Protein AF-A0AA35SYG5-F1 (afdb_monomer_lite)

Secondary structure (DSSP, 8-state):
---TT--TTT---HHHHHHHHHHHHHHHTT--HHHHHHHHHHHH-GGG-SS----TTTHHHHHHHHHHHHHHHHHHHHHHHHHHT--GGG--HHHHHHHHHHH--

Organism: Geodia barretti (NCBI:txid519541)

Sequence (105 aa):
MVCQNQTLADSNARLARDLRERTYNMVRSGKSNNEIIEHMVERFGDFVLYRPPLKKTTVLLWFGPAIFLIIAVSTFWLYSHRTRRRPISDLSPVEREKAQRLLDE

Radius of gyration: 31.43 Å; chains: 1; 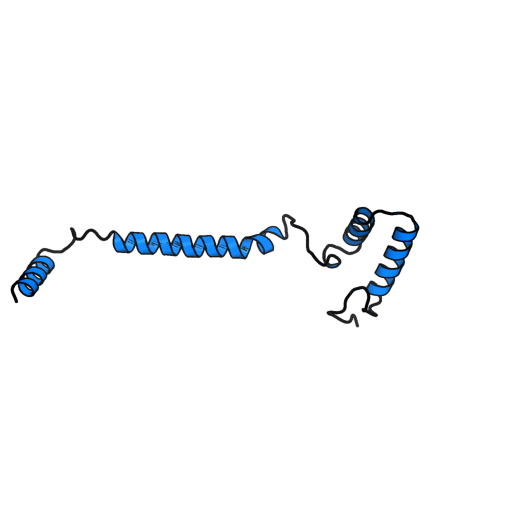bounding box: 56×27×89 Å

Structure (mmCIF, N/CA/C/O backbone):
data_AF-A0AA35SYG5-F1
#
_entry.id   AF-A0AA35SYG5-F1
#
loop_
_atom_site.group_PDB
_atom_site.id
_atom_site.type_symbol
_atom_site.label_atom_id
_atom_site.label_alt_id
_atom_site.label_comp_id
_atom_site.label_asym_id
_atom_site.label_entity_id
_atom_site.label_seq_id
_atom_site.pdbx_PDB_ins_code
_atom_site.Cartn_x
_atom_site.Cartn_y
_atom_site.Cartn_z
_atom_site.occupancy
_atom_site.B_iso_or_equiv
_atom_site.auth_seq_id
_atom_site.auth_comp_id
_atom_site.auth_asym_id
_atom_site.auth_atom_id
_atom_site.pdbx_PDB_model_num
ATOM 1 N N . MET A 1 1 ? -21.528 -16.842 8.821 1.00 50.31 1 MET A N 1
ATOM 2 C CA . MET A 1 1 ? -21.302 -16.353 7.447 1.00 50.31 1 MET A CA 1
ATOM 3 C C . MET A 1 1 ? -20.913 -14.887 7.540 1.00 50.31 1 MET A C 1
ATOM 5 O O . MET A 1 1 ? -21.682 -14.108 8.084 1.00 50.31 1 MET A O 1
ATOM 9 N N . VAL A 1 2 ? -19.684 -14.540 7.163 1.00 55.59 2 VAL A N 1
ATOM 10 C CA . VAL A 1 2 ? -19.197 -13.151 7.143 1.00 55.59 2 VAL A CA 1
ATOM 11 C C . VAL A 1 2 ? -19.582 -12.592 5.777 1.00 55.59 2 VAL A C 1
ATOM 13 O O . VAL A 1 2 ? -19.158 -13.160 4.774 1.00 55.59 2 VAL A O 1
ATOM 16 N N . CYS A 1 3 ? -20.416 -11.551 5.712 1.00 60.50 3 CYS A N 1
ATOM 17 C CA . CYS A 1 3 ? -20.672 -10.872 4.442 1.00 60.50 3 CYS A CA 1
ATOM 18 C C . CYS A 1 3 ? -19.354 -10.261 3.961 1.00 60.50 3 CYS A C 1
ATOM 20 O O . CYS A 1 3 ? -18.827 -9.343 4.590 1.00 60.50 3 CYS A O 1
ATOM 22 N N . GLN A 1 4 ? -18.798 -10.817 2.885 1.00 55.84 4 GLN A N 1
ATOM 23 C CA . GLN A 1 4 ? -17.612 -10.277 2.240 1.00 55.84 4 GLN A CA 1
ATOM 24 C C . GLN A 1 4 ? -18.024 -9.037 1.437 1.00 55.84 4 GLN A C 1
ATOM 26 O O . GLN A 1 4 ? -19.047 -9.060 0.758 1.00 55.84 4 GLN A O 1
ATOM 31 N N . ASN A 1 5 ? -17.223 -7.970 1.513 1.00 64.56 5 ASN A N 1
ATOM 32 C CA . ASN A 1 5 ? -17.372 -6.729 0.737 1.00 64.56 5 ASN A CA 1
ATOM 33 C C . ASN A 1 5 ? -18.396 -5.676 1.230 1.00 64.56 5 ASN A C 1
ATOM 35 O O . ASN A 1 5 ? -18.935 -4.916 0.430 1.00 64.56 5 ASN A O 1
ATOM 39 N N . GLN A 1 6 ? -18.637 -5.576 2.542 1.00 67.06 6 GLN A N 1
ATOM 40 C CA . GLN A 1 6 ? -19.371 -4.449 3.149 1.00 67.06 6 GLN A CA 1
ATOM 41 C C . GLN A 1 6 ? -18.432 -3.556 3.968 1.00 67.06 6 GLN A C 1
ATOM 43 O O . GLN A 1 6 ? -17.447 -4.036 4.533 1.00 67.06 6 GLN A O 1
ATOM 48 N N . THR A 1 7 ? -18.735 -2.256 4.050 1.00 68.19 7 THR A N 1
ATOM 49 C CA . THR A 1 7 ? -17.958 -1.326 4.886 1.00 68.19 7 THR A CA 1
ATOM 50 C C . THR A 1 7 ? -18.114 -1.672 6.368 1.00 68.19 7 THR A C 1
ATOM 52 O O . THR A 1 7 ? -19.108 -2.273 6.777 1.00 68.19 7 THR A O 1
ATOM 55 N N . LEU A 1 8 ? -17.158 -1.253 7.201 1.00 63.94 8 LEU A N 1
ATOM 56 C CA . LEU A 1 8 ? -17.222 -1.488 8.647 1.00 63.94 8 LEU A CA 1
ATOM 57 C C . LEU A 1 8 ? -18.489 -0.892 9.294 1.00 63.94 8 LEU A C 1
ATOM 59 O O . LEU A 1 8 ? -18.996 -1.434 10.275 1.00 63.94 8 LEU A O 1
ATOM 63 N N . ALA A 1 9 ? -19.000 0.208 8.736 1.00 66.62 9 ALA A N 1
ATOM 64 C CA . ALA A 1 9 ? -20.210 0.871 9.209 1.00 66.62 9 ALA A CA 1
ATOM 65 C C . ALA A 1 9 ? -21.491 0.089 8.865 1.00 66.62 9 ALA A C 1
ATOM 67 O O . ALA A 1 9 ? -22.417 0.068 9.673 1.00 66.62 9 ALA A O 1
ATOM 68 N N . ASP A 1 10 ? -21.516 -0.564 7.702 1.00 69.56 10 ASP A N 1
ATOM 69 C CA . ASP A 1 10 ? -22.712 -1.196 7.127 1.00 69.56 10 ASP A CA 1
ATOM 70 C C . ASP A 1 10 ? -22.758 -2.721 7.349 1.00 69.56 10 ASP A C 1
ATOM 72 O O . ASP A 1 10 ? -23.810 -3.355 7.294 1.00 69.56 10 ASP A O 1
ATOM 76 N N . SER A 1 11 ? -21.614 -3.344 7.650 1.00 73.75 11 SER A N 1
ATOM 77 C CA . SER A 1 11 ? -21.548 -4.792 7.823 1.00 73.75 11 SER A CA 1
ATOM 78 C C . SER A 1 11 ? -22.188 -5.265 9.131 1.00 73.75 11 SER A C 1
ATOM 80 O O . SER A 1 11 ? -21.806 -4.867 10.238 1.00 73.75 11 SER A O 1
ATOM 82 N N . ASN A 1 12 ? -23.116 -6.218 9.002 1.00 72.00 12 ASN A N 1
ATOM 83 C CA . ASN A 1 12 ? -23.713 -6.957 10.121 1.00 72.00 12 ASN A CA 1
ATOM 84 C C . ASN A 1 12 ? -22.861 -8.150 10.588 1.00 72.00 12 ASN A C 1
ATOM 86 O O . ASN A 1 12 ? -23.304 -8.953 11.413 1.00 72.00 12 ASN A O 1
ATOM 90 N N . ALA A 1 13 ? -21.630 -8.285 10.088 1.00 78.50 13 ALA A N 1
ATOM 91 C CA . ALA A 1 13 ? -20.696 -9.278 10.595 1.00 78.50 13 ALA A CA 1
ATOM 92 C C . ALA A 1 13 ? -20.441 -9.069 12.099 1.00 78.50 13 ALA A C 1
ATOM 94 O O . ALA A 1 13 ? -20.274 -7.940 12.562 1.00 78.50 13 ALA A O 1
ATOM 95 N N . ARG A 1 14 ? -20.343 -10.168 12.861 1.00 78.25 14 ARG A N 1
ATOM 96 C CA . ARG A 1 14 ? -20.005 -10.132 14.297 1.00 78.25 14 ARG A CA 1
ATOM 97 C C . ARG A 1 14 ? -18.736 -9.309 14.555 1.00 78.25 14 ARG A C 1
ATOM 99 O O . ARG A 1 14 ? -18.738 -8.446 15.420 1.00 78.25 14 ARG A O 1
ATOM 106 N N . LEU A 1 15 ? -17.721 -9.493 13.710 1.00 78.19 15 LEU A N 1
ATOM 107 C CA . LEU A 1 15 ? -16.470 -8.734 13.760 1.00 78.19 15 LEU A CA 1
ATOM 108 C C . LEU A 1 15 ? -16.683 -7.218 13.597 1.00 78.19 15 LEU A C 1
ATOM 110 O O . LEU A 1 15 ? -16.095 -6.433 14.329 1.00 78.19 15 LEU A O 1
ATOM 114 N N . ALA A 1 16 ? -17.549 -6.790 12.674 1.00 81.81 16 ALA A N 1
ATOM 115 C CA . ALA A 1 16 ? -17.816 -5.371 12.440 1.00 81.81 16 ALA A CA 1
ATOM 116 C C . ALA A 1 16 ? -18.569 -4.709 13.605 1.00 81.81 16 ALA A C 1
ATOM 118 O O . ALA A 1 16 ? -18.387 -3.520 13.866 1.00 81.81 16 ALA A O 1
ATOM 119 N N . ARG A 1 17 ? -19.407 -5.466 14.325 1.00 82.81 17 ARG A N 1
ATOM 120 C CA . ARG A 1 17 ? -20.063 -4.987 15.551 1.00 82.81 17 ARG A CA 1
ATOM 121 C C . ARG A 1 17 ? -19.052 -4.789 16.681 1.00 82.81 17 ARG A C 1
ATOM 123 O O . ARG A 1 17 ? -19.012 -3.702 17.250 1.00 82.81 17 ARG A O 1
ATOM 130 N N . ASP A 1 18 ? -18.200 -5.784 16.922 1.00 83.44 18 ASP A N 1
ATOM 131 C CA . ASP A 1 18 ? -17.176 -5.733 17.975 1.00 83.44 18 ASP A CA 1
ATOM 132 C C . ASP A 1 18 ? -16.183 -4.577 17.737 1.00 83.44 18 ASP A C 1
ATOM 134 O O . ASP A 1 18 ? -15.848 -3.821 18.652 1.00 83.44 18 ASP A O 1
ATOM 138 N N . LEU A 1 19 ? -15.764 -4.374 16.481 1.00 84.88 19 LEU A N 1
ATOM 139 C CA . LEU A 1 19 ? -14.884 -3.270 16.084 1.00 84.88 19 LEU A CA 1
ATOM 140 C C . LEU A 1 19 ? -15.525 -1.891 16.314 1.00 84.88 19 LEU A C 1
ATOM 142 O O . LEU A 1 19 ? -14.855 -0.978 16.805 1.00 84.88 19 LEU A O 1
ATOM 146 N N . ARG A 1 20 ? -16.817 -1.727 15.992 1.00 88.19 20 ARG A N 1
ATOM 147 C CA . ARG A 1 20 ? -17.553 -0.468 16.210 1.00 88.19 20 ARG A CA 1
ATOM 148 C C . ARG A 1 20 ? -17.689 -0.137 17.691 1.00 88.19 20 ARG A C 1
ATOM 150 O O . ARG A 1 20 ? -17.394 0.989 18.083 1.00 88.19 20 ARG A O 1
ATOM 157 N N . GLU A 1 21 ? -18.082 -1.108 18.510 1.00 89.06 21 GLU A N 1
ATOM 158 C CA . GLU A 1 21 ? -18.224 -0.920 19.956 1.00 89.06 21 GLU A CA 1
ATOM 159 C C . GLU A 1 21 ? -16.881 -0.559 20.605 1.00 89.06 21 GLU A C 1
ATOM 161 O O . GLU A 1 21 ? -16.784 0.389 21.389 1.00 89.06 21 GLU A O 1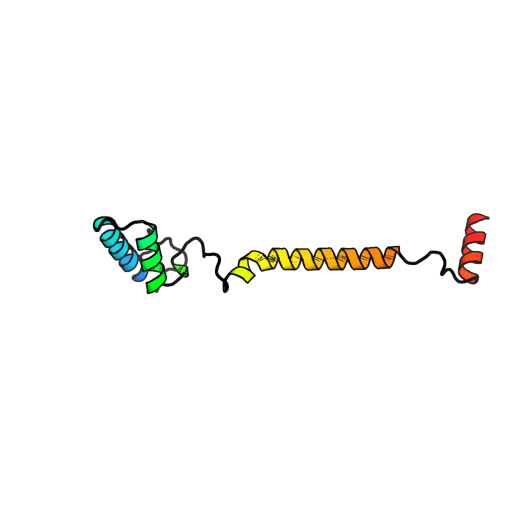
ATOM 166 N N . ARG A 1 22 ? -15.802 -1.246 20.212 1.00 87.25 22 ARG A N 1
ATOM 167 C CA . ARG A 1 22 ? -14.460 -0.952 20.718 1.00 87.25 22 ARG A CA 1
ATOM 168 C C . ARG A 1 22 ? -13.969 0.433 20.293 1.00 87.25 22 ARG A C 1
ATOM 170 O O . ARG A 1 22 ? -13.427 1.159 21.124 1.00 87.25 22 ARG A O 1
ATOM 177 N N . THR A 1 23 ? -14.189 0.812 19.036 1.00 90.06 23 THR A N 1
ATOM 178 C CA . THR A 1 23 ? -13.844 2.146 18.517 1.00 90.06 23 THR A CA 1
ATOM 179 C C . THR A 1 23 ? -14.601 3.234 19.274 1.00 90.06 23 THR A C 1
ATOM 181 O O . THR A 1 23 ? -13.988 4.186 19.749 1.00 90.06 23 THR A O 1
ATOM 184 N N . TYR A 1 24 ? -15.912 3.058 19.466 1.00 92.06 24 TYR A N 1
ATOM 185 C CA . TYR A 1 24 ? -16.755 3.986 20.219 1.00 92.06 24 TYR A CA 1
ATOM 186 C C . TYR A 1 24 ? -16.244 4.205 21.649 1.00 92.06 24 TYR A C 1
ATOM 188 O O . TYR A 1 24 ? -16.097 5.346 22.090 1.00 92.06 24 TYR A O 1
ATOM 196 N N . ASN A 1 25 ? -15.897 3.125 22.353 1.00 92.94 25 ASN A N 1
ATOM 197 C CA . ASN A 1 25 ? -15.357 3.207 23.710 1.00 92.94 25 ASN A CA 1
ATOM 198 C C . ASN A 1 25 ? -14.028 3.977 23.765 1.00 92.94 25 ASN A C 1
ATOM 200 O O . ASN A 1 25 ? -13.823 4.779 24.675 1.00 92.94 25 ASN A O 1
ATOM 204 N N . MET A 1 26 ? -13.144 3.787 22.781 1.00 91.56 26 MET A N 1
ATOM 205 C CA . MET A 1 26 ? -11.866 4.503 22.732 1.00 91.56 26 MET A CA 1
ATOM 206 C C . MET A 1 26 ? -12.037 5.989 22.406 1.00 91.56 26 MET A C 1
ATOM 208 O O . MET A 1 26 ? -11.423 6.827 23.069 1.00 91.56 26 MET A O 1
ATOM 212 N N . VAL A 1 27 ? -12.919 6.329 21.461 1.00 93.50 27 VAL A N 1
ATOM 213 C CA . VAL A 1 27 ? -13.267 7.728 21.160 1.00 93.50 27 VAL A CA 1
ATOM 214 C C . VAL A 1 27 ? -13.822 8.413 22.407 1.00 93.50 27 VAL A C 1
ATOM 216 O O . VAL A 1 27 ? -13.369 9.494 22.775 1.00 93.50 27 VAL A O 1
ATOM 219 N N . ARG A 1 28 ? -14.743 7.756 23.124 1.00 94.25 28 ARG A N 1
ATOM 220 C CA . ARG A 1 28 ? -15.305 8.278 24.378 1.00 94.25 28 ARG A CA 1
ATOM 221 C C . ARG A 1 28 ? -14.255 8.437 25.482 1.00 94.25 28 ARG A C 1
ATOM 223 O O . ARG A 1 28 ? -14.385 9.332 26.308 1.00 94.25 28 ARG A O 1
ATOM 230 N N . SER A 1 29 ? -13.214 7.605 25.488 1.00 94.00 29 SER A N 1
ATOM 231 C CA . SER A 1 29 ? -12.076 7.736 26.408 1.00 94.00 29 SER A CA 1
ATOM 232 C C . SER A 1 29 ? -11.069 8.833 26.023 1.00 94.00 29 SER A C 1
ATOM 234 O O . SER A 1 29 ? -10.061 8.986 26.704 1.00 94.00 29 SER A O 1
ATOM 236 N N . GLY A 1 30 ? -11.321 9.591 24.948 1.00 94.31 30 GLY A N 1
ATOM 237 C CA . GLY A 1 30 ? -10.460 10.692 24.506 1.00 94.31 30 GLY A CA 1
ATOM 238 C C . GLY A 1 30 ? -9.202 10.252 23.753 1.00 94.31 30 GLY A C 1
ATOM 239 O O . GLY A 1 30 ? -8.253 11.026 23.656 1.00 94.31 30 GLY A O 1
ATOM 240 N N . LYS A 1 31 ? -9.167 9.017 23.233 1.00 94.00 31 LYS A N 1
ATOM 241 C CA . LYS A 1 31 ? -8.027 8.510 22.456 1.00 94.00 31 LYS A CA 1
ATOM 242 C C . LYS A 1 31 ? -7.922 9.207 21.103 1.00 94.00 31 LYS A C 1
ATOM 244 O O . LYS A 1 31 ? -8.932 9.497 20.463 1.00 94.00 31 LYS A O 1
ATOM 249 N N . SER A 1 32 ? -6.693 9.437 20.652 1.00 94.88 32 SER A N 1
ATOM 250 C CA . SER A 1 32 ? -6.430 10.006 19.331 1.00 94.88 32 SER A CA 1
ATOM 251 C C . SER A 1 32 ? -6.713 8.999 18.210 1.00 94.88 32 SER A C 1
ATOM 253 O O . SER A 1 32 ? -6.664 7.784 18.408 1.00 94.88 32 SER A O 1
ATOM 255 N N . ASN A 1 33 ? -6.955 9.502 16.995 1.00 89.94 33 ASN A N 1
ATOM 256 C CA . ASN A 1 33 ? -7.205 8.653 15.825 1.00 89.94 33 ASN A CA 1
ATOM 257 C C . ASN A 1 33 ? -6.071 7.647 15.573 1.00 89.94 33 ASN A C 1
ATOM 259 O O . ASN A 1 33 ? -6.346 6.494 15.249 1.00 89.94 33 ASN A O 1
ATOM 263 N N . ASN A 1 34 ? -4.812 8.061 15.748 1.00 90.50 34 ASN A N 1
ATOM 264 C CA . ASN A 1 34 ? -3.661 7.183 15.534 1.00 90.50 34 ASN A CA 1
ATOM 265 C C . ASN A 1 34 ? -3.610 6.056 16.570 1.00 90.50 34 ASN A C 1
ATOM 267 O O . ASN A 1 34 ? -3.442 4.908 16.176 1.00 90.50 34 ASN A O 1
ATOM 271 N N . GLU A 1 35 ? -3.839 6.350 17.855 1.00 91.81 35 GLU A N 1
ATOM 272 C CA . GLU A 1 35 ? -3.889 5.319 18.904 1.00 91.81 35 GLU A CA 1
ATOM 273 C C . GLU A 1 35 ? -5.017 4.310 18.657 1.00 91.81 35 GLU A C 1
ATOM 275 O O . GLU A 1 35 ? -4.842 3.109 18.855 1.00 91.81 35 GLU A O 1
ATOM 280 N N . ILE A 1 36 ? -6.184 4.788 18.210 1.00 92.06 36 ILE A N 1
ATOM 281 C CA . ILE A 1 36 ? -7.323 3.926 17.880 1.00 92.06 36 ILE A CA 1
ATOM 282 C C . ILE A 1 36 ? -6.958 2.991 16.725 1.00 92.06 36 ILE A C 1
ATOM 284 O O . ILE A 1 36 ? -7.187 1.785 16.814 1.00 92.06 36 ILE A O 1
ATOM 288 N N . ILE A 1 37 ? -6.381 3.535 15.653 1.00 90.19 37 ILE A N 1
ATOM 289 C CA . ILE A 1 37 ? -5.982 2.760 14.477 1.00 90.19 37 ILE A CA 1
ATOM 290 C C . ILE A 1 37 ? -4.898 1.742 14.838 1.00 90.19 37 ILE A C 1
ATOM 292 O O . ILE A 1 37 ? -5.011 0.579 14.460 1.00 90.19 37 ILE A O 1
ATOM 296 N N . GLU A 1 38 ? -3.881 2.153 15.589 1.00 90.75 38 GLU A N 1
ATOM 297 C CA . GLU A 1 38 ? -2.787 1.284 16.015 1.00 90.75 38 GLU A CA 1
ATOM 298 C C . GLU A 1 38 ? -3.301 0.122 16.869 1.00 90.75 38 GLU A C 1
ATOM 300 O O . GLU A 1 38 ? -2.989 -1.029 16.577 1.00 90.75 38 GLU A O 1
ATOM 305 N N . HIS A 1 39 ? -4.194 0.392 17.829 1.00 90.50 39 HIS A N 1
ATOM 306 C CA . HIS A 1 39 ? -4.816 -0.653 18.645 1.00 90.50 39 HIS A CA 1
ATOM 307 C C . HIS A 1 39 ? -5.639 -1.644 17.808 1.00 90.50 39 HIS A C 1
ATOM 309 O O . HIS A 1 39 ? -5.651 -2.850 18.073 1.00 90.50 39 HIS A O 1
ATOM 315 N N . MET A 1 40 ? -6.332 -1.151 16.778 1.00 88.75 40 MET A N 1
ATOM 316 C CA . MET A 1 40 ? -7.096 -2.001 15.865 1.00 88.75 40 MET A CA 1
ATOM 317 C C . MET A 1 40 ? -6.177 -2.865 15.000 1.00 88.75 40 MET A C 1
ATOM 319 O O . MET A 1 40 ? -6.431 -4.056 14.846 1.00 88.75 40 MET A O 1
ATOM 323 N N . VAL A 1 41 ? -5.090 -2.300 14.480 1.00 90.19 41 VAL A N 1
ATOM 324 C CA . VAL A 1 41 ? -4.100 -3.024 13.672 1.00 90.19 41 VAL A CA 1
ATOM 325 C C . VAL A 1 41 ? -3.341 -4.054 14.507 1.00 90.19 41 VAL A C 1
ATOM 327 O O . VAL A 1 41 ? -3.098 -5.159 14.034 1.00 90.19 41 VAL A O 1
ATOM 330 N N . GLU A 1 42 ? -3.001 -3.741 15.755 1.00 89.56 42 GLU A N 1
ATOM 331 C CA . GLU A 1 42 ? -2.305 -4.663 16.656 1.00 89.56 42 GLU A CA 1
ATOM 332 C C . GLU A 1 42 ? -3.152 -5.910 16.950 1.00 89.56 42 GLU A C 1
ATOM 334 O O . GLU A 1 42 ? -2.649 -7.034 16.938 1.00 89.56 42 GLU A O 1
ATOM 339 N N . ARG A 1 43 ? -4.459 -5.727 17.186 1.00 86.88 43 ARG A N 1
ATOM 340 C CA . ARG A 1 43 ? -5.354 -6.823 17.579 1.00 86.88 43 ARG A CA 1
ATOM 341 C C . ARG A 1 43 ? -5.956 -7.575 16.396 1.00 86.88 43 ARG A C 1
ATOM 343 O O . ARG A 1 43 ? -6.180 -8.781 16.497 1.00 86.88 43 ARG A O 1
ATOM 350 N N . PHE A 1 44 ? -6.255 -6.867 15.312 1.00 85.19 44 PHE A N 1
ATOM 351 C CA . PHE A 1 44 ? -6.983 -7.399 14.164 1.00 85.19 44 PHE A CA 1
ATOM 352 C C . PHE A 1 44 ? -6.147 -7.431 12.885 1.00 85.19 44 PHE A C 1
ATOM 354 O O . PHE A 1 44 ? -6.598 -8.010 11.917 1.00 85.19 44 PHE A O 1
ATOM 361 N N . GLY A 1 45 ? -4.928 -6.899 12.853 1.00 86.94 45 GLY A N 1
ATOM 362 C CA . GLY A 1 45 ? -4.054 -6.928 11.679 1.00 86.94 45 GLY A CA 1
ATOM 363 C C . GLY A 1 45 ? -4.330 -5.817 10.664 1.00 86.94 45 GLY A C 1
ATOM 364 O O . GLY A 1 45 ? -5.280 -5.048 10.772 1.00 86.94 45 GLY A O 1
ATOM 365 N N . ASP A 1 46 ? -3.486 -5.739 9.633 1.00 84.19 46 ASP A N 1
ATOM 366 C CA . ASP A 1 46 ? -3.495 -4.634 8.660 1.00 84.19 46 ASP A CA 1
ATOM 367 C C . ASP A 1 46 ? -4.733 -4.597 7.751 1.00 84.19 46 ASP A C 1
ATOM 369 O O . ASP A 1 46 ? -5.002 -3.569 7.136 1.00 84.19 46 ASP A O 1
ATOM 373 N N . PHE A 1 47 ? -5.504 -5.685 7.656 1.0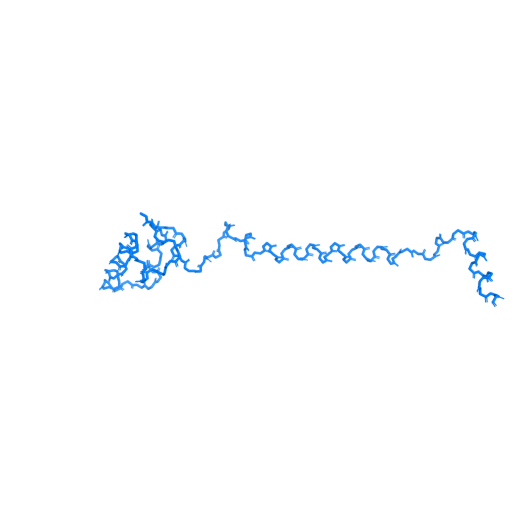0 81.00 47 PHE A N 1
ATOM 374 C CA . PHE A 1 47 ? -6.674 -5.756 6.770 1.00 81.00 47 PHE A CA 1
ATOM 375 C C . PHE A 1 47 ? -7.839 -4.869 7.223 1.00 81.00 47 PHE A C 1
ATOM 377 O O . PHE A 1 47 ? -8.768 -4.637 6.453 1.00 81.00 47 PHE A O 1
ATOM 384 N N . VAL A 1 48 ? -7.808 -4.376 8.465 1.00 83.62 48 VAL A N 1
ATOM 385 C CA . VAL A 1 48 ? -8.784 -3.389 8.951 1.00 83.62 48 VAL A CA 1
ATOM 386 C C . VAL A 1 48 ? -8.555 -2.008 8.339 1.00 83.62 48 VAL A C 1
ATOM 388 O O . VAL A 1 48 ? -9.460 -1.174 8.334 1.00 83.62 48 VAL A O 1
ATOM 391 N N . LEU A 1 49 ? -7.350 -1.754 7.821 1.00 84.88 49 LEU A N 1
ATOM 392 C CA . LEU A 1 49 ? -7.012 -0.502 7.167 1.00 84.88 49 LEU A CA 1
ATOM 393 C C . LEU A 1 49 ? -7.537 -0.505 5.737 1.00 84.88 49 LEU A C 1
ATOM 395 O O . LEU A 1 49 ? -7.197 -1.366 4.931 1.00 84.88 49 LEU A O 1
ATOM 399 N N . TYR A 1 50 ? -8.282 0.543 5.388 1.00 83.69 50 TYR A N 1
ATOM 400 C CA . TYR A 1 50 ? -8.671 0.784 3.999 1.00 83.69 50 TYR A CA 1
ATOM 401 C C . TYR A 1 50 ? -7.451 1.013 3.089 1.00 83.69 50 TYR A C 1
ATOM 403 O O . TYR A 1 50 ? -7.447 0.615 1.927 1.00 83.69 50 TYR A O 1
ATOM 411 N N . ARG A 1 51 ? -6.403 1.659 3.619 1.00 83.69 51 ARG A N 1
ATOM 412 C CA . ARG A 1 51 ? -5.134 1.883 2.918 1.00 83.69 51 ARG A CA 1
ATOM 413 C C . ARG A 1 51 ? -4.029 1.085 3.606 1.00 83.69 51 ARG A C 1
ATOM 415 O O . ARG A 1 51 ? -3.625 1.479 4.702 1.00 83.69 51 ARG A O 1
ATOM 422 N N . PRO A 1 52 ? -3.532 -0.005 2.998 1.00 85.25 52 PRO A N 1
ATOM 423 C CA . PRO A 1 52 ? -2.450 -0.770 3.591 1.00 85.25 52 PRO A CA 1
ATOM 424 C C . PRO A 1 52 ? -1.184 0.097 3.676 1.00 85.25 52 PRO A C 1
ATOM 426 O O . PRO A 1 52 ? -0.869 0.824 2.734 1.00 85.25 52 PRO A O 1
ATOM 429 N N . PRO A 1 53 ? -0.443 0.049 4.788 1.00 87.12 53 PRO A N 1
ATOM 430 C CA . PRO A 1 53 ? 0.755 0.857 4.960 1.00 87.12 53 PRO A CA 1
ATOM 431 C C . PRO A 1 53 ? 1.905 0.358 4.073 1.00 87.12 53 PRO A C 1
ATOM 433 O O . PRO A 1 53 ? 1.969 -0.817 3.688 1.00 87.12 53 PRO A O 1
ATOM 436 N N . LEU A 1 54 ? 2.860 1.249 3.792 1.00 89.75 54 LEU A N 1
ATOM 437 C CA . LEU A 1 54 ? 4.150 0.882 3.208 1.00 89.75 54 LEU A CA 1
ATOM 438 C C . LEU A 1 54 ? 4.986 0.145 4.263 1.00 89.75 54 LEU A C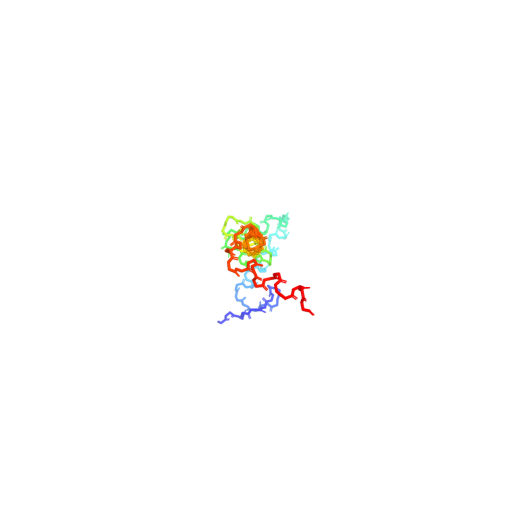 1
ATOM 440 O O . LEU A 1 54 ? 5.560 0.751 5.163 1.00 89.75 54 LEU A O 1
ATOM 444 N N . LYS A 1 55 ? 5.041 -1.182 4.152 1.00 88.88 55 LYS A N 1
ATOM 445 C CA . LYS A 1 55 ? 5.841 -2.084 4.989 1.00 88.88 55 LYS A CA 1
ATOM 446 C C . LYS A 1 55 ? 6.792 -2.878 4.101 1.00 88.88 55 LYS A C 1
ATOM 448 O O . LYS A 1 55 ? 6.556 -3.026 2.906 1.00 88.88 55 LYS A O 1
ATOM 453 N N . LYS A 1 56 ? 7.841 -3.471 4.681 1.00 90.50 56 LYS A N 1
ATOM 454 C CA . LYS A 1 56 ? 8.779 -4.343 3.941 1.00 90.50 56 LYS A CA 1
ATOM 455 C C . LYS A 1 56 ? 8.062 -5.483 3.201 1.00 90.50 56 LYS A C 1
ATOM 457 O O . LYS A 1 56 ? 8.468 -5.850 2.107 1.00 90.50 56 LYS A O 1
ATOM 462 N N . THR A 1 57 ? 6.976 -5.995 3.780 1.00 88.69 57 THR A N 1
ATOM 463 C CA . THR A 1 57 ? 6.134 -7.052 3.203 1.00 88.69 57 THR A CA 1
ATOM 464 C C . THR A 1 57 ? 5.267 -6.567 2.043 1.00 88.69 57 THR A C 1
ATOM 466 O O . THR A 1 57 ? 5.025 -7.329 1.113 1.00 88.69 57 THR A O 1
ATOM 469 N N . THR A 1 58 ? 4.813 -5.310 2.063 1.00 92.19 58 THR A N 1
ATOM 470 C CA . THR A 1 58 ? 3.949 -4.742 1.017 1.00 92.19 58 THR A CA 1
ATOM 471 C C . THR A 1 58 ? 4.734 -3.995 -0.057 1.00 92.19 58 THR A C 1
ATOM 473 O O . THR A 1 58 ? 4.204 -3.784 -1.140 1.00 92.19 58 THR A O 1
ATOM 476 N N . VAL A 1 59 ? 5.999 -3.631 0.179 1.00 94.38 59 VAL A N 1
ATOM 477 C CA . VAL A 1 59 ? 6.845 -2.867 -0.760 1.00 94.38 59 VAL A CA 1
ATOM 478 C C . VAL A 1 59 ? 6.864 -3.465 -2.166 1.00 94.38 59 VAL A C 1
ATOM 480 O O . VAL A 1 59 ? 6.756 -2.722 -3.139 1.00 94.38 59 VAL A O 1
ATOM 483 N N . LEU A 1 60 ? 6.935 -4.793 -2.291 1.00 94.88 60 LEU A N 1
ATOM 484 C CA . LEU A 1 60 ? 6.914 -5.447 -3.600 1.00 94.88 60 LEU A CA 1
ATOM 485 C C . LEU A 1 60 ? 5.594 -5.201 -4.345 1.00 94.88 60 LEU A C 1
ATOM 487 O O . LEU A 1 60 ? 5.611 -5.008 -5.554 1.00 94.88 60 LEU A O 1
ATOM 491 N N . LEU A 1 61 ? 4.464 -5.157 -3.636 1.00 93.38 61 LEU A N 1
ATOM 492 C CA . LEU A 1 61 ? 3.160 -4.853 -4.228 1.00 93.38 61 LEU A CA 1
ATOM 493 C C . LEU A 1 61 ? 3.091 -3.400 -4.721 1.00 93.38 61 LEU A C 1
ATOM 495 O O . LEU A 1 61 ? 2.511 -3.133 -5.768 1.00 93.38 61 LEU A O 1
ATOM 499 N N . TRP A 1 62 ? 3.712 -2.472 -3.989 1.00 94.56 62 TRP A N 1
ATOM 500 C CA . TRP A 1 62 ? 3.718 -1.047 -4.328 1.00 94.56 62 TRP A CA 1
ATOM 501 C C . TRP A 1 62 ? 4.660 -0.706 -5.488 1.00 94.56 62 TRP A C 1
ATOM 503 O O . TRP A 1 62 ? 4.297 0.077 -6.361 1.00 94.56 62 TRP A O 1
ATOM 513 N N . PHE A 1 63 ? 5.859 -1.295 -5.519 1.00 96.69 63 PHE A N 1
ATOM 514 C CA . PHE A 1 63 ? 6.891 -0.964 -6.511 1.00 96.69 63 PHE A CA 1
ATOM 515 C C . PHE A 1 63 ? 7.039 -1.996 -7.632 1.00 96.69 63 PHE A C 1
ATOM 517 O O . PHE A 1 63 ? 7.652 -1.694 -8.653 1.00 96.69 63 PHE A O 1
ATOM 524 N N . GLY A 1 64 ? 6.464 -3.191 -7.484 1.00 96.62 64 GLY A N 1
ATOM 525 C CA . GLY A 1 64 ? 6.542 -4.278 -8.462 1.00 96.62 64 GLY A CA 1
ATOM 526 C C . GLY A 1 64 ? 6.161 -3.858 -9.885 1.00 96.62 64 GLY A C 1
ATOM 527 O O . GLY A 1 64 ? 6.965 -4.081 -10.792 1.00 96.62 64 GLY A O 1
ATOM 528 N N . PRO A 1 65 ? 5.012 -3.185 -10.106 1.00 96.94 65 PRO A N 1
ATOM 529 C CA . PRO A 1 65 ? 4.623 -2.722 -11.439 1.00 96.94 65 PRO A CA 1
ATOM 530 C C . PRO A 1 65 ? 5.633 -1.753 -12.067 1.00 96.94 65 PRO A C 1
ATOM 532 O O . PRO A 1 65 ? 5.971 -1.882 -13.242 1.00 96.94 65 PRO A O 1
ATOM 535 N N . ALA A 1 66 ? 6.161 -0.809 -11.282 1.00 97.69 66 ALA A N 1
ATOM 536 C CA . ALA A 1 66 ? 7.137 0.167 -11.761 1.00 97.69 66 ALA A CA 1
ATOM 537 C C . ALA A 1 66 ? 8.488 -0.489 -12.088 1.00 97.69 66 ALA A C 1
ATO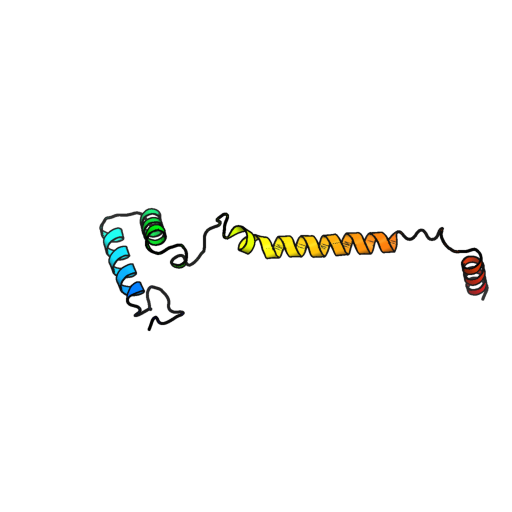M 539 O O . ALA A 1 66 ? 9.057 -0.230 -13.146 1.00 97.69 66 ALA A O 1
ATOM 540 N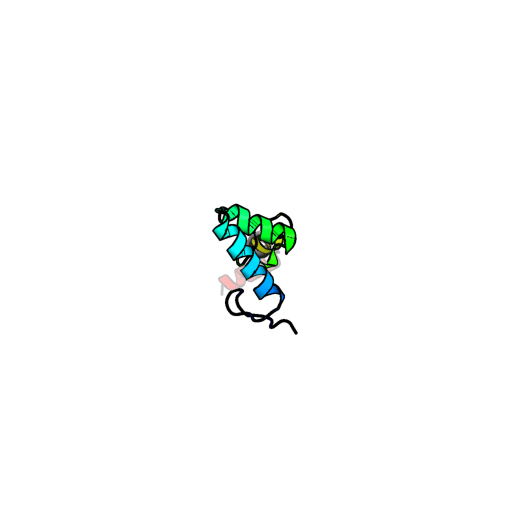 N . ILE A 1 67 ? 8.974 -1.380 -11.218 1.00 97.56 67 ILE A N 1
ATOM 541 C CA . ILE A 1 67 ? 10.211 -2.145 -11.435 1.00 97.56 67 ILE A CA 1
ATOM 542 C C . ILE A 1 67 ? 10.093 -2.988 -12.708 1.00 97.56 67 ILE A C 1
ATOM 544 O O . ILE A 1 67 ? 10.995 -2.970 -13.545 1.00 97.56 67 ILE A O 1
ATOM 548 N N . PHE A 1 68 ? 8.968 -3.683 -12.888 1.00 97.94 68 PHE A N 1
ATOM 549 C CA . PHE A 1 68 ? 8.719 -4.493 -14.076 1.00 97.94 68 PHE A CA 1
ATOM 550 C C . PHE A 1 68 ? 8.731 -3.649 -15.358 1.00 97.94 68 PHE A C 1
ATOM 552 O O . PHE A 1 68 ? 9.380 -4.018 -16.337 1.00 97.94 68 PHE A O 1
ATOM 559 N N . LEU A 1 69 ? 8.085 -2.480 -15.334 1.00 98.06 69 LEU A N 1
ATOM 560 C CA . LEU A 1 69 ? 8.076 -1.553 -16.465 1.00 98.06 69 LEU A CA 1
ATOM 561 C C . LEU A 1 69 ? 9.485 -1.047 -16.798 1.00 98.06 69 LEU A C 1
ATOM 563 O O . LEU A 1 69 ? 9.870 -1.039 -17.967 1.00 98.06 69 LEU A O 1
ATOM 567 N N . ILE A 1 70 ? 10.282 -0.682 -15.790 1.00 98.12 70 ILE A N 1
ATOM 568 C CA . ILE A 1 70 ? 11.671 -0.241 -15.984 1.00 98.12 70 ILE A CA 1
ATOM 569 C C . ILE A 1 70 ? 12.504 -1.345 -16.642 1.00 98.12 70 ILE A C 1
ATOM 571 O O . ILE A 1 70 ? 13.256 -1.067 -17.577 1.00 98.12 70 ILE A O 1
ATOM 575 N N . ILE A 1 71 ? 12.353 -2.597 -16.200 1.00 97.94 71 ILE A N 1
ATOM 576 C CA . ILE A 1 71 ? 13.053 -3.745 -16.790 1.00 97.94 71 ILE A CA 1
ATOM 577 C C . ILE A 1 71 ? 12.640 -3.928 -18.257 1.00 97.94 71 ILE A C 1
ATOM 579 O O . ILE A 1 71 ? 13.504 -4.071 -19.127 1.00 97.94 71 ILE A O 1
ATOM 583 N N . ALA A 1 72 ? 11.341 -3.876 -18.555 1.00 97.75 72 ALA A N 1
ATOM 584 C CA . ALA A 1 72 ? 10.826 -4.028 -19.915 1.00 97.75 72 ALA A CA 1
ATOM 585 C C . ALA A 1 72 ? 11.352 -2.931 -20.859 1.00 97.75 72 ALA A C 1
ATOM 587 O O . ALA A 1 72 ? 11.869 -3.223 -21.936 1.00 97.75 72 ALA A O 1
ATOM 588 N N . VAL A 1 73 ? 11.297 -1.666 -20.433 1.00 97.62 73 VAL A N 1
ATOM 589 C CA . VAL A 1 73 ? 11.805 -0.536 -21.225 1.00 97.62 73 VAL A CA 1
ATOM 590 C C . VAL A 1 73 ? 13.320 -0.632 -21.413 1.00 97.62 73 VAL A C 1
ATOM 592 O O . VAL A 1 73 ? 13.812 -0.462 -22.528 1.00 97.62 73 VAL A O 1
ATOM 595 N N . SER A 1 74 ? 14.068 -0.952 -20.355 1.00 97.00 74 SER A N 1
ATOM 596 C CA . SER A 1 74 ? 15.533 -1.046 -20.417 1.00 97.00 74 SER A CA 1
ATOM 597 C C . SER A 1 74 ? 15.991 -2.161 -21.357 1.00 97.00 74 SER A C 1
ATOM 599 O O . SER A 1 74 ? 16.887 -1.957 -22.175 1.00 97.00 74 SER A O 1
ATOM 601 N N . THR A 1 75 ? 15.361 -3.335 -21.285 1.00 96.19 75 THR A N 1
ATOM 602 C CA . THR A 1 75 ? 15.685 -4.471 -22.163 1.00 96.19 75 THR A CA 1
ATOM 603 C C . THR A 1 75 ? 15.357 -4.169 -23.624 1.00 96.19 75 THR A C 1
ATOM 605 O O . THR A 1 75 ? 16.196 -4.404 -24.496 1.00 96.19 75 THR A O 1
ATOM 608 N N . PHE A 1 76 ? 14.196 -3.567 -23.897 1.00 95.75 76 PHE A N 1
ATOM 609 C CA . PHE A 1 76 ? 13.820 -3.114 -25.238 1.00 95.75 76 PHE A CA 1
ATOM 610 C C . PHE A 1 76 ? 14.805 -2.078 -25.805 1.00 95.75 76 PHE A C 1
ATOM 612 O O . PHE A 1 76 ? 15.251 -2.180 -26.953 1.00 95.75 76 PHE A O 1
ATOM 619 N N . TRP A 1 77 ? 15.192 -1.092 -24.994 1.00 95.94 77 TRP A N 1
ATOM 620 C CA . TRP A 1 77 ? 16.145 -0.057 -25.387 1.00 95.94 77 TRP A CA 1
ATOM 621 C C . TRP A 1 77 ? 17.527 -0.644 -25.704 1.00 95.94 77 TRP A C 1
ATOM 623 O O . TRP A 1 77 ? 18.080 -0.390 -26.774 1.00 95.94 77 TRP A O 1
ATOM 633 N N . LEU A 1 78 ? 18.058 -1.508 -24.835 1.00 94.62 78 LEU A N 1
ATOM 634 C CA . LEU A 1 78 ? 19.341 -2.181 -25.061 1.00 94.62 78 LEU A CA 1
ATOM 635 C C . LEU A 1 78 ? 19.326 -3.061 -26.320 1.00 94.62 78 LEU A C 1
ATOM 637 O O . LEU A 1 78 ? 20.300 -3.070 -27.077 1.00 94.62 78 LEU A O 1
ATOM 641 N N . TYR A 1 79 ? 18.229 -3.785 -26.558 1.00 93.31 79 TYR A N 1
ATOM 642 C CA . TYR A 1 79 ? 18.069 -4.632 -27.738 1.00 93.31 79 TYR A CA 1
ATOM 643 C C . TYR A 1 79 ? 18.028 -3.802 -29.027 1.00 93.31 79 TYR A C 1
ATOM 645 O O . TYR A 1 79 ? 18.826 -4.032 -29.938 1.00 93.31 79 TYR A O 1
ATOM 653 N N . SER A 1 80 ? 17.168 -2.779 -29.073 1.00 90.62 80 SER A N 1
ATOM 654 C CA . SER A 1 80 ? 17.011 -1.907 -30.244 1.00 90.62 80 SER A CA 1
ATOM 655 C C . SER A 1 80 ? 18.301 -1.157 -30.598 1.00 90.62 80 SER A C 1
ATOM 657 O O . SER A 1 80 ? 18.671 -1.077 -31.777 1.00 90.62 80 SER A O 1
ATOM 659 N N . HIS A 1 81 ? 19.045 -0.674 -29.598 1.00 84.75 81 HIS A N 1
ATOM 660 C CA . HIS A 1 81 ? 20.339 -0.027 -29.814 1.00 84.75 81 HIS A CA 1
ATOM 661 C C . HIS A 1 81 ? 21.430 -0.993 -30.286 1.00 84.75 81 HIS A C 1
ATOM 663 O O . HIS A 1 81 ? 22.271 -0.593 -31.093 1.00 84.75 81 HIS A O 1
ATOM 669 N N . ARG A 1 82 ? 21.417 -2.263 -29.857 1.00 79.31 82 ARG A N 1
ATOM 670 C CA . ARG A 1 82 ? 22.337 -3.285 -30.386 1.00 79.31 82 ARG A CA 1
ATOM 671 C C . ARG A 1 82 ? 22.072 -3.589 -31.858 1.00 79.31 82 ARG A C 1
ATOM 673 O O . ARG A 1 82 ? 23.019 -3.649 -32.634 1.00 79.31 82 ARG A O 1
ATOM 680 N N . THR A 1 83 ? 20.811 -3.722 -32.266 1.00 67.19 83 THR A N 1
ATOM 681 C CA . THR A 1 83 ? 20.463 -3.992 -33.673 1.00 67.19 83 THR A CA 1
ATOM 682 C C . THR A 1 83 ? 20.780 -2.827 -34.610 1.00 67.19 83 THR A C 1
ATOM 684 O O . THR A 1 83 ? 21.202 -3.060 -35.738 1.00 67.19 83 THR A O 1
ATOM 687 N N . ARG A 1 84 ? 20.648 -1.574 -34.150 1.00 63.94 84 ARG A N 1
ATOM 688 C CA . ARG A 1 84 ? 21.000 -0.384 -34.950 1.00 63.94 84 ARG A CA 1
ATOM 689 C C . ARG A 1 84 ? 22.505 -0.148 -35.079 1.00 63.94 84 ARG A C 1
ATOM 691 O O . ARG A 1 84 ? 22.927 0.577 -35.969 1.00 63.94 84 ARG A O 1
ATOM 698 N N . ARG A 1 85 ? 23.313 -0.750 -34.202 1.00 58.84 85 ARG A N 1
ATOM 699 C CA . ARG A 1 85 ? 24.781 -0.703 -34.250 1.00 58.84 85 ARG A CA 1
ATOM 700 C C . ARG A 1 85 ? 25.388 -1.893 -34.995 1.00 58.84 85 ARG A C 1
ATOM 702 O O . ARG A 1 85 ? 26.530 -2.239 -34.715 1.00 58.84 85 ARG A O 1
ATOM 709 N N . ARG A 1 86 ? 24.674 -2.519 -35.940 1.00 57.78 86 ARG A N 1
ATOM 710 C CA . ARG A 1 86 ? 25.363 -3.305 -36.972 1.00 57.78 86 ARG A CA 1
ATOM 711 C C . ARG A 1 86 ? 26.137 -2.312 -37.840 1.00 57.78 86 ARG A C 1
ATOM 713 O O . ARG A 1 86 ? 25.496 -1.508 -38.518 1.00 57.78 86 ARG A O 1
ATOM 720 N N . PRO A 1 87 ? 27.478 -2.281 -37.774 1.00 58.47 87 PRO A N 1
ATOM 721 C CA . PRO A 1 87 ? 28.245 -1.399 -38.630 1.00 58.47 87 PRO A CA 1
ATOM 722 C C . PRO A 1 87 ? 27.964 -1.815 -40.074 1.00 58.47 87 PRO A C 1
ATOM 724 O O . PRO A 1 87 ? 28.125 -2.983 -40.418 1.00 58.47 87 PRO A O 1
ATOM 727 N N . ILE A 1 88 ? 27.580 -0.862 -40.925 1.00 57.22 88 ILE A N 1
ATOM 728 C CA . ILE A 1 88 ? 27.489 -1.042 -42.389 1.00 57.22 88 ILE A CA 1
ATOM 729 C C . ILE A 1 88 ? 28.818 -1.600 -42.952 1.00 57.22 88 ILE A C 1
ATOM 731 O O . ILE A 1 88 ? 28.865 -2.193 -44.023 1.00 57.22 88 ILE A O 1
ATOM 735 N N . SER A 1 89 ? 29.906 -1.469 -42.192 1.00 58.22 89 SER A N 1
ATOM 736 C CA . SER A 1 89 ? 31.237 -2.001 -42.464 1.00 58.22 89 SER A CA 1
ATOM 737 C C . SER A 1 89 ? 31.304 -3.514 -42.704 1.00 58.22 89 SER A C 1
ATOM 739 O O . SER A 1 89 ? 32.266 -3.947 -43.332 1.00 58.22 89 SER A O 1
ATOM 741 N N . ASP A 1 90 ? 30.322 -4.295 -42.237 1.00 58.81 90 ASP A N 1
ATOM 742 C CA . ASP A 1 90 ? 30.318 -5.767 -42.332 1.00 58.81 90 ASP A CA 1
ATOM 743 C C . ASP A 1 90 ? 29.593 -6.305 -43.582 1.00 58.81 90 ASP A C 1
ATOM 745 O O . ASP A 1 90 ? 29.208 -7.468 -43.642 1.00 58.81 90 ASP A O 1
ATOM 749 N N . LEU A 1 91 ? 29.382 -5.455 -44.596 1.00 64.94 91 LEU A N 1
ATOM 750 C CA . LEU A 1 91 ? 28.962 -5.911 -45.922 1.00 64.94 91 LEU A CA 1
ATOM 751 C C . LEU A 1 91 ? 30.089 -6.741 -46.536 1.00 64.94 91 LEU A C 1
ATOM 753 O O . LEU A 1 91 ? 31.166 -6.205 -46.841 1.00 64.94 91 LEU A O 1
ATOM 757 N N . SER A 1 92 ? 29.813 -8.027 -46.750 1.00 72.12 92 SER A N 1
ATOM 758 C CA . SER A 1 92 ? 30.682 -8.911 -47.517 1.00 72.12 92 SER A CA 1
ATOM 759 C C . SER A 1 92 ? 30.929 -8.314 -48.913 1.00 72.12 92 SER A C 1
ATOM 761 O O . SER A 1 92 ? 30.085 -7.571 -49.430 1.00 72.12 92 SER A O 1
ATOM 763 N N . PRO A 1 93 ? 32.066 -8.615 -49.566 1.00 73.38 93 PRO A N 1
ATOM 764 C CA . PRO A 1 93 ? 32.376 -8.079 -50.896 1.00 73.38 93 PRO A CA 1
ATOM 765 C C . PRO A 1 93 ? 31.235 -8.287 -51.908 1.00 73.38 93 PRO A C 1
ATOM 767 O O . PRO A 1 93 ? 30.957 -7.410 -52.721 1.00 73.38 93 PRO A O 1
ATOM 770 N N . VAL A 1 94 ? 30.523 -9.412 -51.782 1.00 74.94 94 VAL A N 1
ATOM 771 C CA . VAL A 1 94 ? 29.378 -9.805 -52.618 1.00 74.94 94 VAL A CA 1
ATOM 772 C C . VAL A 1 94 ? 28.170 -8.879 -52.429 1.00 74.94 94 VAL A C 1
ATOM 774 O O . VAL A 1 94 ? 27.482 -8.540 -53.390 1.00 74.94 94 VAL A O 1
ATOM 777 N N . GLU A 1 95 ? 27.898 -8.434 -51.202 1.00 78.81 95 GLU A N 1
ATOM 778 C CA . GLU A 1 95 ? 26.767 -7.542 -50.920 1.00 78.81 95 GLU A CA 1
ATOM 779 C C . GLU A 1 95 ? 27.023 -6.114 -51.414 1.00 78.81 95 GLU A C 1
ATOM 781 O O . GLU A 1 95 ? 26.088 -5.436 -51.842 1.00 78.81 95 GLU A O 1
ATOM 786 N N . ARG A 1 96 ? 28.288 -5.672 -51.419 1.00 76.75 96 ARG A N 1
ATOM 787 C CA . ARG A 1 96 ? 28.682 -4.359 -51.956 1.00 76.75 96 ARG A CA 1
ATOM 788 C C . ARG A 1 96 ? 28.486 -4.280 -53.467 1.00 76.75 96 ARG A C 1
ATOM 790 O O . ARG A 1 96 ? 27.941 -3.294 -53.953 1.00 76.75 96 ARG A O 1
ATOM 797 N N . GLU A 1 97 ? 28.874 -5.329 -54.187 1.00 78.88 97 GLU A N 1
ATOM 798 C CA . GLU A 1 97 ? 28.709 -5.398 -55.641 1.00 78.88 97 GLU A CA 1
ATOM 799 C C . GLU A 1 97 ? 27.226 -5.371 -56.038 1.00 78.88 97 GLU A C 1
ATOM 801 O O . GLU A 1 97 ? 26.825 -4.648 -56.949 1.00 78.88 97 GLU A O 1
ATOM 806 N N . LYS A 1 98 ? 26.378 -6.106 -55.309 1.00 82.44 98 LYS A N 1
ATOM 807 C CA . LYS A 1 98 ? 24.930 -6.111 -55.552 1.00 82.44 98 LYS A CA 1
ATOM 808 C C . LYS A 1 98 ? 24.287 -4.750 -55.271 1.00 82.44 98 LYS A C 1
ATOM 810 O O . LYS A 1 98 ? 23.397 -4.344 -56.010 1.00 82.44 98 LYS A O 1
ATOM 815 N N . ALA A 1 99 ? 24.737 -4.049 -54.231 1.00 82.56 99 ALA A N 1
ATOM 816 C CA . ALA A 1 99 ? 24.261 -2.703 -53.925 1.00 82.56 99 ALA A CA 1
ATOM 817 C C . ALA A 1 99 ? 24.657 -1.687 -55.009 1.00 82.56 99 ALA A C 1
ATOM 819 O O . ALA A 1 99 ? 23.841 -0.844 -55.359 1.00 82.56 99 ALA A O 1
ATOM 820 N N . GLN A 1 100 ? 25.868 -1.794 -55.569 1.00 84.25 100 GLN A N 1
ATOM 821 C CA . GLN A 1 100 ? 26.301 -0.947 -56.687 1.00 84.25 100 GLN A CA 1
ATOM 822 C C . GLN A 1 100 ? 25.477 -1.194 -57.950 1.00 84.25 100 GLN A C 1
ATOM 824 O O . GLN A 1 100 ? 24.972 -0.242 -58.530 1.00 84.25 100 GLN A O 1
ATOM 829 N N . ARG A 1 101 ? 25.239 -2.458 -58.321 1.00 84.31 101 ARG A N 1
ATOM 830 C CA . ARG A 1 101 ? 24.415 -2.776 -59.500 1.00 84.31 101 ARG A CA 1
ATOM 831 C C . ARG A 1 101 ? 22.997 -2.208 -59.426 1.00 84.31 101 ARG A C 1
ATOM 833 O O . ARG A 1 101 ? 22.470 -1.820 -60.451 1.00 84.31 101 ARG A O 1
ATOM 840 N N . LEU A 1 102 ? 22.398 -2.164 -58.235 1.00 85.38 102 LEU A N 1
ATOM 841 C CA . LEU A 1 102 ? 21.057 -1.600 -58.023 1.00 85.38 102 LEU A CA 1
ATOM 842 C C . LEU A 1 102 ? 21.023 -0.063 -58.015 1.00 85.38 102 LEU A C 1
ATOM 844 O O . LEU A 1 102 ? 19.941 0.506 -58.058 1.00 85.38 102 LEU A O 1
ATOM 848 N N . LEU A 1 103 ? 22.172 0.603 -57.867 1.00 84.56 103 LEU A N 1
ATOM 849 C CA . LEU A 1 103 ? 22.285 2.066 -57.941 1.00 84.56 103 LEU A CA 1
ATOM 850 C C . LEU A 1 103 ? 22.575 2.552 -59.364 1.00 84.56 103 LEU A C 1
ATOM 852 O O . LEU A 1 103 ? 22.254 3.693 -59.685 1.00 84.56 103 LEU A O 1
ATOM 856 N N . ASP A 1 104 ? 23.205 1.699 -60.171 1.00 84.56 104 ASP A N 1
ATOM 857 C CA . ASP A 1 104 ? 23.544 1.968 -61.570 1.00 84.56 104 ASP A CA 1
ATOM 858 C C . ASP A 1 104 ? 22.401 1.602 -62.549 1.00 84.56 104 ASP A C 1
ATOM 860 O O . ASP A 1 104 ? 22.528 1.851 -63.750 1.00 84.56 104 ASP A O 1
ATOM 864 N N . GLU A 1 105 ? 21.306 1.015 -62.048 1.00 66.56 105 GLU A N 1
ATOM 865 C CA . GLU A 1 105 ? 20.054 0.701 -62.767 1.00 66.56 105 GLU A CA 1
ATOM 866 C C . GLU A 1 105 ? 18.989 1.786 -62.525 1.00 66.56 105 GLU A C 1
ATOM 868 O O . GLU A 1 105 ? 18.350 2.215 -63.516 1.00 66.56 105 GLU A O 1
#

Foldseek 3Di:
DFPPPDQLVPGPDPVSVVLVVLLVVCVVVVHDPVVSVVVCCVVPNQVNDPDRDDDPVCVCVVCVVVVVVVVVVVVVVVVVVVVVPPPPVPQDPVNVVVVVVVVVD

pLDDT: mean 83.34, std 12.38, range [50.31, 98.12]

InterPro domains:
  IPR005616 CcmH/CycL/Ccl2/NrfF, N-terminal [PF03918] (1-103)
  IPR005616 CcmH/CycL/Ccl2/NrfF, N-terminal [cd16378] (1-53)
  IPR038297 CcmH/CycL/Ccl2/NrfF domain superfamily [G3DSA:1.10.8.640] (1-59)
  IPR051263 Cytochrome c-type biogenesis [PTHR47870] (2-87)